Protein AF-A0A514Z5T1-F1 (afdb_monomer_lite)

Sequence (145 aa):
MKKWRLIFFSLLIIGLLGGLSACGAKENSSSKTQTSVSSKVTIKKDTYSEVKNQTINNALRAYPTLADFNKAISYPALKSLQIDDNTRIIKLVNNGKAGGWVIVKKGTQPDATVSTDNDGSPVKANDSRGATVGEIRQAFKDYKK

Secondary structure (DSSP, 8-state):
--------------------------------------------TTTTTT---HHHHHHHHH-SSHHHHHHHHT-GGGGGG---TT-EEEE---TT-S--EEEPPTT--TTSEEEE-TTSPEEETT-TT-EEHHHHHHHHHH---

Foldseek 3Di:
DDDDDDDDDDDDDDDDDDDDDDDDDDDDDDDDDPDDPPVPPQDDLPLQPPDPQPVLSLLVLAAVALVRSVCLCVPPVNVVQVADQQWKWAAQDDSRHPDRIQTQGPPFDQQDFRDAHPVRHTDGSVHPSIDGNNRSSVCRVVDDD

Radius of gyration: 26.18 Å; chains: 1; bounding box: 65×42×71 Å

Organism: NCBI:txid2592653

pLDDT: mean 72.86, std 20.56, range [35.53, 96.38]

Structure (mmCIF, N/CA/C/O backbone):
data_AF-A0A514Z5T1-F1
#
_entry.id   AF-A0A514Z5T1-F1
#
loop_
_atom_site.group_PDB
_atom_site.id
_atom_site.type_symbol
_atom_site.label_atom_id
_atom_site.label_alt_id
_atom_site.label_comp_id
_atom_site.label_asym_id
_atom_site.label_entity_id
_atom_site.label_seq_id
_atom_site.pdbx_PDB_ins_code
_atom_site.Cartn_x
_atom_site.Cartn_y
_atom_site.Cartn_z
_atom_site.occupancy
_atom_site.B_iso_or_equiv
_atom_site.auth_seq_id
_atom_site.auth_comp_id
_atom_site.auth_asym_id
_atom_site.auth_atom_id
_atom_site.pdbx_PDB_model_num
ATOM 1 N N . MET A 1 1 ? 45.549 -5.262 -27.487 1.00 37.75 1 MET A N 1
ATOM 2 C CA . MET A 1 1 ? 46.287 -6.540 -27.589 1.00 37.75 1 MET A CA 1
ATOM 3 C C . MET A 1 1 ? 46.511 -7.107 -26.191 1.00 37.75 1 MET A C 1
ATOM 5 O O . MET A 1 1 ? 46.886 -6.364 -25.304 1.00 37.75 1 MET A O 1
ATOM 9 N N . LYS A 1 2 ? 46.167 -8.393 -26.034 1.00 38.72 2 LYS A N 1
ATOM 10 C CA . LYS A 1 2 ? 46.514 -9.406 -25.013 1.00 38.72 2 LYS A CA 1
ATOM 11 C C . LYS A 1 2 ? 47.139 -9.004 -23.649 1.00 38.72 2 LYS A C 1
ATOM 13 O O . LYS A 1 2 ? 48.308 -8.665 -23.620 1.00 38.72 2 LYS A O 1
ATOM 18 N N . LYS A 1 3 ? 46.382 -9.362 -22.584 1.00 48.97 3 LYS A N 1
ATOM 19 C CA . LYS A 1 3 ? 46.723 -10.192 -21.385 1.00 48.97 3 LYS A CA 1
ATOM 20 C C . LYS A 1 3 ? 47.806 -9.606 -20.433 1.00 48.97 3 LYS A C 1
ATOM 22 O O . LYS A 1 3 ? 48.751 -8.995 -20.886 1.00 48.97 3 LYS A O 1
ATOM 27 N N . TRP A 1 4 ? 47.738 -9.736 -19.107 1.00 45.56 4 TRP A N 1
ATOM 28 C CA . TRP A 1 4 ? 47.890 -10.978 -18.339 1.00 45.56 4 TRP A CA 1
ATOM 29 C C . TRP A 1 4 ? 47.351 -10.807 -16.905 1.00 45.56 4 TRP A C 1
ATOM 31 O O . TRP A 1 4 ? 47.539 -9.774 -16.270 1.00 45.56 4 TRP A O 1
ATOM 41 N N . ARG A 1 5 ? 46.682 -11.852 -16.409 1.00 49.03 5 ARG A N 1
ATOM 42 C CA . ARG A 1 5 ? 46.270 -12.030 -15.011 1.00 49.03 5 ARG A CA 1
ATOM 43 C C . ARG A 1 5 ? 47.459 -12.567 -14.211 1.00 49.03 5 ARG A C 1
ATOM 45 O O . ARG A 1 5 ? 48.118 -13.484 -14.691 1.00 49.03 5 ARG A O 1
ATOM 52 N N . LEU A 1 6 ? 47.663 -12.081 -12.990 1.00 55.25 6 LEU A N 1
ATOM 53 C CA . LEU A 1 6 ? 48.512 -12.732 -11.990 1.00 55.25 6 LEU A CA 1
ATOM 54 C C . LEU A 1 6 ? 47.627 -13.163 -10.821 1.00 55.25 6 LEU A C 1
ATOM 56 O O . LEU A 1 6 ? 47.033 -12.343 -10.128 1.00 55.25 6 LEU A O 1
ATOM 60 N N . ILE A 1 7 ? 47.489 -14.479 -10.689 1.00 53.88 7 ILE A N 1
ATOM 61 C CA . ILE A 1 7 ? 46.833 -15.181 -9.590 1.00 53.88 7 ILE A CA 1
ATOM 62 C C . ILE A 1 7 ? 47.951 -15.547 -8.615 1.00 53.88 7 ILE A C 1
ATOM 64 O O . ILE A 1 7 ? 48.879 -16.248 -9.011 1.00 53.88 7 ILE A O 1
ATOM 68 N N . PHE A 1 8 ? 47.860 -15.110 -7.361 1.00 54.19 8 PHE A N 1
ATOM 69 C CA . PHE A 1 8 ? 48.693 -15.642 -6.285 1.00 54.19 8 PHE A CA 1
ATOM 70 C C . PHE A 1 8 ? 47.872 -16.651 -5.482 1.00 54.19 8 PHE A C 1
ATOM 72 O O . PHE A 1 8 ? 47.001 -16.286 -4.699 1.00 54.19 8 PHE A O 1
ATOM 79 N N . PHE A 1 9 ? 48.150 -17.932 -5.716 1.00 46.91 9 PHE A N 1
ATOM 80 C CA . PHE A 1 9 ? 47.880 -19.001 -4.763 1.00 46.91 9 PHE A CA 1
ATOM 81 C C . PHE A 1 9 ? 49.086 -19.096 -3.826 1.00 46.91 9 PHE A C 1
ATOM 83 O O . PHE A 1 9 ? 50.196 -19.336 -4.296 1.00 46.91 9 PHE A O 1
ATOM 90 N N . SER A 1 10 ? 48.881 -19.014 -2.515 1.00 51.72 10 SER A N 1
ATOM 91 C CA . SER A 1 10 ? 49.660 -19.853 -1.607 1.00 51.72 10 SER A CA 1
ATOM 92 C C . SER A 1 10 ? 48.792 -20.303 -0.437 1.00 51.72 10 SER A C 1
ATOM 94 O O . SER A 1 10 ? 48.135 -19.518 0.245 1.00 51.72 10 SER A O 1
ATOM 96 N N . LEU A 1 11 ? 48.740 -21.624 -0.286 1.00 48.56 11 LEU A N 1
ATOM 97 C CA . LEU A 1 11 ? 48.308 -22.305 0.917 1.00 48.56 11 LEU A CA 1
ATOM 98 C C . LEU A 1 11 ? 49.298 -21.992 2.043 1.00 48.56 11 LEU A C 1
ATOM 100 O O . LEU A 1 11 ? 50.507 -22.091 1.828 1.00 48.56 11 LEU A O 1
ATOM 104 N N . LEU A 1 12 ? 48.800 -21.802 3.264 1.00 45.81 12 LEU A N 1
ATOM 105 C CA . LEU A 1 12 ? 49.490 -22.354 4.424 1.00 45.81 12 LEU A CA 1
ATOM 106 C C . LEU A 1 12 ? 48.479 -22.836 5.466 1.00 45.81 12 LEU A C 1
ATOM 108 O O . LEU A 1 12 ? 47.454 -22.213 5.726 1.00 45.81 12 LEU A O 1
ATOM 112 N N . ILE A 1 13 ? 48.775 -24.022 5.970 1.00 55.28 13 ILE A N 1
ATOM 113 C CA . ILE A 1 13 ? 47.923 -24.973 6.670 1.00 55.28 13 ILE A CA 1
ATOM 114 C C . ILE A 1 13 ? 48.522 -25.175 8.079 1.00 55.28 13 ILE A C 1
ATOM 116 O O . ILE A 1 13 ? 49.735 -25.299 8.200 1.00 55.28 13 ILE A O 1
ATOM 120 N N . ILE A 1 14 ? 47.636 -25.300 9.079 1.00 50.66 14 ILE A N 1
ATOM 121 C CA . ILE A 1 14 ? 47.765 -25.996 10.387 1.00 50.66 14 ILE A CA 1
ATOM 122 C C . ILE A 1 14 ? 48.572 -25.367 11.546 1.00 50.66 14 ILE A C 1
ATOM 124 O O . ILE A 1 14 ? 49.759 -25.085 11.454 1.00 50.66 14 ILE A O 1
ATOM 128 N N . GLY A 1 15 ? 47.899 -25.360 12.709 1.00 46.25 15 GLY A N 1
ATOM 129 C CA . GLY A 1 15 ? 48.451 -25.487 14.068 1.00 46.25 15 GLY A CA 1
ATOM 130 C C . GLY A 1 15 ? 47.333 -25.330 15.118 1.00 46.25 15 GLY A C 1
ATOM 131 O O . GLY A 1 15 ? 46.924 -24.208 15.382 1.00 46.25 15 GLY A O 1
ATOM 132 N N . LEU A 1 16 ? 46.598 -26.399 15.478 1.00 46.19 16 LEU A N 1
ATOM 133 C CA . LEU A 1 16 ? 46.737 -27.204 16.723 1.00 46.19 16 LEU A CA 1
ATOM 134 C C . LEU A 1 16 ? 46.580 -26.369 18.018 1.00 46.19 16 LEU A C 1
ATOM 136 O O . LEU A 1 16 ? 47.416 -25.533 18.318 1.00 46.19 16 LEU A O 1
ATOM 140 N N . LEU A 1 17 ? 45.425 -26.446 18.694 1.00 46.75 17 LEU A N 1
ATOM 141 C CA . LEU A 1 17 ? 45.081 -27.334 19.833 1.00 46.75 17 LEU A CA 1
ATOM 142 C C . LEU A 1 17 ? 45.610 -26.872 21.210 1.00 46.75 17 LEU A C 1
ATOM 144 O O . LEU A 1 17 ? 46.809 -26.734 21.409 1.00 46.75 17 LEU A O 1
ATOM 148 N N . GLY A 1 18 ? 44.689 -26.786 22.180 1.00 41.62 18 GLY A N 1
ATOM 149 C CA . GLY A 1 18 ? 44.944 -26.664 23.626 1.00 41.62 18 GLY A CA 1
ATOM 150 C C . GLY A 1 18 ? 44.147 -25.505 24.246 1.00 41.62 18 GLY A C 1
ATOM 151 O O . GLY A 1 18 ? 44.234 -24.389 23.763 1.00 41.62 18 GLY A O 1
ATOM 152 N N . GLY A 1 19 ? 43.321 -25.657 25.279 1.00 45.12 19 GLY A N 1
ATOM 153 C CA . GLY A 1 19 ? 43.038 -26.794 26.143 1.00 45.12 19 GLY A CA 1
ATOM 154 C C . GLY A 1 19 ? 41.816 -26.499 27.028 1.00 45.12 19 GLY A C 1
ATOM 155 O O . GLY A 1 19 ? 41.327 -25.372 27.094 1.00 45.12 19 GLY A O 1
ATOM 156 N N . LEU A 1 20 ? 41.308 -27.550 27.671 1.00 50.12 20 LEU A N 1
ATOM 157 C CA . LEU A 1 20 ? 40.233 -27.511 28.659 1.00 50.12 20 LEU A CA 1
ATOM 158 C C . LEU A 1 20 ? 40.596 -26.645 29.872 1.00 50.12 20 LEU A C 1
ATOM 160 O O . LEU A 1 20 ? 41.718 -26.726 30.362 1.00 50.12 20 LEU A O 1
ATOM 164 N N . SER A 1 21 ? 39.604 -25.961 30.446 1.00 48.53 21 SER A N 1
ATOM 165 C CA . SER A 1 21 ? 39.399 -25.902 31.902 1.00 48.53 21 SER A CA 1
ATOM 166 C C . SER A 1 21 ? 37.985 -25.419 32.213 1.00 48.53 21 SER A C 1
ATOM 168 O O . SER A 1 21 ? 37.600 -24.295 31.904 1.00 48.53 21 SER A O 1
ATOM 170 N N . ALA A 1 22 ? 37.210 -26.309 32.824 1.00 49.16 22 ALA A N 1
ATOM 171 C CA . ALA A 1 22 ? 35.990 -25.977 33.533 1.00 49.16 22 ALA A CA 1
ATOM 172 C C . ALA A 1 22 ? 36.342 -25.289 34.861 1.00 49.16 22 ALA A C 1
ATOM 174 O O . ALA A 1 22 ? 37.250 -25.740 35.552 1.00 49.16 22 ALA A O 1
ATOM 175 N N . CYS A 1 23 ? 35.588 -24.263 35.257 1.00 48.28 23 CYS A N 1
ATOM 176 C CA . CYS A 1 23 ? 35.370 -23.946 36.667 1.00 48.28 23 CYS A CA 1
ATOM 177 C C . CYS A 1 23 ? 34.098 -23.104 36.792 1.00 48.28 23 CYS A C 1
ATOM 179 O O . CYS A 1 23 ? 33.971 -22.054 36.164 1.00 48.28 23 CYS A O 1
ATOM 181 N N . GLY A 1 24 ? 33.127 -23.611 37.547 1.00 43.19 24 GLY A N 1
ATOM 182 C CA . GLY A 1 24 ? 31.919 -22.874 37.894 1.00 43.19 24 GLY A CA 1
ATOM 183 C C . GLY A 1 24 ? 32.110 -22.039 39.157 1.00 43.19 24 GLY A C 1
ATOM 184 O O . GLY A 1 24 ? 32.946 -22.370 39.988 1.00 43.19 24 GLY A O 1
ATOM 185 N N . ALA A 1 25 ? 31.274 -21.014 39.325 1.00 41.47 25 ALA A N 1
ATOM 186 C CA . ALA A 1 25 ? 30.769 -20.554 40.620 1.00 41.47 25 ALA A CA 1
ATOM 187 C C . ALA A 1 25 ? 29.587 -19.586 40.415 1.00 41.47 25 ALA A C 1
ATOM 189 O O . ALA A 1 25 ? 29.615 -18.720 39.544 1.00 41.47 25 ALA A O 1
ATOM 190 N N . LYS A 1 26 ? 28.550 -19.783 41.241 1.00 43.41 26 LYS A N 1
ATOM 191 C CA . LYS A 1 26 ? 27.455 -18.849 41.573 1.00 43.41 26 LYS A CA 1
ATOM 192 C C . LYS A 1 26 ? 28.062 -17.568 42.216 1.00 43.41 26 LYS A C 1
ATOM 194 O O . LYS A 1 26 ? 29.197 -17.626 42.663 1.00 43.41 26 LYS A O 1
ATOM 199 N N . GLU A 1 27 ? 27.439 -16.388 42.299 1.00 39.94 27 GLU A N 1
ATOM 200 C CA . GLU A 1 27 ? 26.183 -16.040 42.983 1.00 39.94 27 GLU A CA 1
ATOM 201 C C . GLU A 1 27 ? 25.723 -14.597 42.645 1.00 39.94 27 GLU A C 1
ATOM 203 O O . GLU A 1 27 ? 26.535 -13.705 42.432 1.00 39.94 27 GLU A O 1
ATOM 208 N N . ASN A 1 28 ? 24.396 -14.410 42.659 1.00 40.75 28 ASN A N 1
ATOM 209 C CA . ASN A 1 28 ? 23.595 -13.263 43.123 1.00 40.75 28 ASN A CA 1
ATOM 210 C C . ASN A 1 28 ? 24.009 -11.809 42.809 1.00 40.75 28 ASN A C 1
ATOM 212 O O . ASN A 1 28 ? 24.932 -11.264 43.402 1.00 40.75 28 ASN A O 1
ATOM 216 N N . SER A 1 29 ? 23.117 -11.081 42.124 1.00 35.53 29 SER A N 1
ATOM 217 C CA . SER A 1 29 ? 22.348 -10.007 42.782 1.00 35.53 29 SER A CA 1
ATOM 218 C C . SER A 1 29 ? 21.237 -9.450 41.897 1.00 35.53 29 SER A C 1
ATOM 220 O O . SER A 1 29 ? 21.416 -9.109 40.732 1.00 35.53 29 SER A O 1
ATOM 222 N N . SER A 1 30 ? 20.069 -9.362 42.524 1.00 46.62 30 SER A N 1
ATOM 223 C CA . SER A 1 30 ? 18.884 -8.641 42.090 1.00 46.62 30 SER A CA 1
ATOM 224 C C . SER A 1 30 ? 19.205 -7.186 41.737 1.00 46.62 30 SER A C 1
ATOM 226 O O . SER A 1 30 ? 19.751 -6.450 42.554 1.00 46.62 30 SER A O 1
ATOM 228 N N . SER A 1 31 ? 18.769 -6.748 40.560 1.00 39.12 31 SER A N 1
ATOM 229 C CA . SER A 1 31 ? 18.380 -5.360 40.338 1.00 39.12 31 SER A CA 1
ATOM 230 C C . SER A 1 31 ? 17.167 -5.356 39.423 1.00 39.12 31 SER A C 1
ATOM 232 O O . SER A 1 31 ? 17.214 -5.786 38.270 1.00 39.12 31 SER A O 1
ATOM 234 N N . LYS A 1 32 ? 16.045 -4.906 39.984 1.00 49.41 32 LYS A N 1
ATOM 235 C CA . LYS A 1 32 ? 14.841 -4.561 39.242 1.00 49.41 32 LYS A CA 1
ATOM 236 C C . LYS A 1 32 ? 15.210 -3.518 38.190 1.00 49.41 32 LYS A C 1
ATOM 238 O O . LYS A 1 32 ? 15.561 -2.391 38.523 1.00 49.41 32 LYS A O 1
ATOM 243 N N . THR A 1 33 ? 14.993 -3.840 36.925 1.00 35.97 33 THR A N 1
ATOM 244 C CA . THR A 1 33 ? 14.602 -2.819 35.955 1.00 35.97 33 THR A CA 1
ATOM 245 C C . THR A 1 33 ? 13.444 -3.372 35.151 1.00 35.97 33 THR A C 1
ATOM 247 O O . THR A 1 33 ? 13.573 -4.222 34.276 1.00 35.97 33 THR A O 1
ATOM 250 N N . GLN A 1 34 ? 12.263 -2.929 35.559 1.00 44.94 34 GLN A N 1
ATOM 251 C CA . GLN A 1 34 ? 11.004 -3.141 34.882 1.00 44.94 34 GLN A CA 1
ATOM 252 C C . GLN A 1 34 ? 11.060 -2.321 33.587 1.00 44.94 34 GLN A C 1
ATOM 254 O O . GLN A 1 34 ? 10.740 -1.137 33.579 1.00 44.94 34 GLN A O 1
ATOM 259 N N . THR A 1 35 ? 11.524 -2.922 32.494 1.00 39.09 35 THR A N 1
ATOM 260 C CA . THR A 1 35 ? 11.405 -2.323 31.161 1.00 39.09 35 THR A CA 1
ATOM 261 C C . THR A 1 35 ? 10.333 -3.087 30.414 1.00 39.09 35 THR A C 1
ATOM 263 O O . THR A 1 35 ? 10.538 -4.209 29.959 1.00 39.09 35 THR A O 1
ATOM 266 N N . SER A 1 36 ? 9.152 -2.469 30.430 1.00 39.19 36 SER A N 1
ATOM 267 C CA . SER A 1 36 ? 8.037 -2.637 29.504 1.00 39.19 36 SER A CA 1
ATOM 268 C C . SER A 1 36 ? 8.246 -3.723 28.450 1.00 39.19 36 SER A C 1
ATOM 270 O O . SER A 1 36 ? 8.963 -3.552 27.464 1.00 39.19 36 SER A O 1
ATOM 272 N N . VAL A 1 37 ? 7.521 -4.827 28.626 1.00 37.50 37 VAL A N 1
ATOM 273 C CA . VAL A 1 37 ? 7.202 -5.741 27.534 1.00 37.50 37 VAL A CA 1
ATOM 274 C C . VAL A 1 37 ? 6.424 -4.920 26.508 1.00 37.50 37 VAL A C 1
ATOM 276 O O . VAL A 1 37 ? 5.200 -4.801 26.574 1.00 37.50 37 VAL A O 1
ATOM 279 N N . SER A 1 38 ? 7.142 -4.300 25.569 1.00 44.03 38 SER A N 1
ATOM 280 C CA . SER A 1 38 ? 6.574 -3.908 24.290 1.00 44.03 38 SER A CA 1
ATOM 281 C C . SER A 1 38 ? 6.125 -5.214 23.669 1.00 44.03 38 SER A C 1
ATOM 283 O O . SER A 1 38 ? 6.924 -5.982 23.128 1.00 44.03 38 SER A O 1
ATOM 285 N N . SER A 1 39 ? 4.852 -5.524 23.892 1.00 39.62 39 SER A N 1
ATOM 286 C CA . SER A 1 39 ? 4.193 -6.688 23.339 1.00 39.62 39 SER A CA 1
ATOM 287 C C . SER A 1 39 ? 4.195 -6.469 21.840 1.00 39.62 39 SER A C 1
ATOM 289 O O . SER A 1 39 ? 3.294 -5.845 21.284 1.00 39.62 39 SER A O 1
ATOM 291 N N . LYS A 1 40 ? 5.268 -6.910 21.181 1.00 46.84 40 LYS A N 1
ATOM 292 C CA . LYS A 1 40 ? 5.344 -7.004 19.734 1.00 46.84 40 LYS A CA 1
ATOM 293 C C . LYS A 1 40 ? 4.304 -8.044 19.361 1.00 46.84 40 LYS A C 1
ATOM 295 O O . LYS A 1 40 ? 4.594 -9.240 19.354 1.00 46.84 40 LYS A O 1
ATOM 300 N N . VAL A 1 41 ? 3.074 -7.573 19.162 1.00 49.41 41 VAL A N 1
ATOM 301 C CA . VAL A 1 41 ? 1.930 -8.378 18.756 1.00 49.41 41 VAL A CA 1
ATOM 302 C C . VAL A 1 41 ? 2.343 -9.062 17.463 1.00 49.41 41 VAL A C 1
ATOM 304 O O . VAL A 1 41 ? 2.360 -8.467 16.388 1.00 49.41 41 VAL A O 1
ATOM 307 N N . THR A 1 42 ? 2.779 -10.307 17.592 1.00 48.44 42 THR A N 1
ATOM 308 C CA . THR A 1 42 ? 3.166 -11.135 16.463 1.00 48.44 42 THR A CA 1
ATOM 309 C C . THR A 1 42 ? 1.872 -11.755 15.988 1.00 48.44 42 THR A C 1
ATOM 311 O O . THR A 1 42 ? 1.451 -12.797 16.486 1.00 48.44 42 THR A O 1
ATOM 314 N N . ILE A 1 43 ? 1.171 -11.037 15.111 1.00 54.88 43 ILE A N 1
ATOM 315 C CA . ILE A 1 43 ? -0.109 -11.512 14.604 1.00 54.88 43 ILE A CA 1
ATOM 316 C C . ILE A 1 43 ? 0.158 -12.731 13.719 1.00 54.88 43 ILE A C 1
ATOM 318 O O . ILE A 1 43 ? 0.983 -12.687 12.802 1.00 54.88 43 ILE A O 1
ATOM 322 N N . LYS A 1 44 ? -0.487 -13.851 14.060 1.00 51.66 44 LYS A N 1
ATOM 323 C CA . LYS A 1 44 ? -0.291 -15.136 13.389 1.00 51.66 44 LYS A CA 1
ATOM 324 C C . LYS A 1 44 ? -0.755 -15.050 11.932 1.00 51.66 44 LYS A C 1
ATOM 326 O O . LYS A 1 44 ? -1.644 -14.283 11.573 1.00 51.66 44 LYS A O 1
ATOM 331 N N . LYS A 1 45 ? -0.125 -15.863 11.080 1.00 49.62 45 LYS A N 1
ATOM 332 C CA . LYS A 1 45 ? -0.358 -15.924 9.626 1.00 49.62 45 LYS A CA 1
ATOM 333 C C . LYS A 1 45 ? -1.830 -16.184 9.258 1.00 49.62 45 LYS A C 1
ATOM 335 O O . LYS A 1 45 ? -2.243 -15.744 8.188 1.00 49.62 45 LYS A O 1
ATOM 340 N N . ASP A 1 46 ? -2.590 -16.802 10.161 1.00 50.59 46 ASP A N 1
ATOM 341 C CA . ASP A 1 46 ? -3.941 -17.327 9.919 1.00 50.59 46 ASP A CA 1
ATOM 342 C C . ASP A 1 46 ? -5.067 -16.415 10.427 1.00 50.59 46 ASP A C 1
ATOM 344 O O . ASP A 1 46 ? -6.238 -16.767 10.349 1.00 50.59 46 ASP A O 1
ATOM 348 N N . THR A 1 47 ? -4.743 -15.230 10.947 1.00 57.28 47 THR A N 1
ATOM 349 C CA . THR A 1 47 ? -5.740 -14.353 11.579 1.00 57.28 47 THR A CA 1
ATOM 350 C C . THR A 1 47 ? -6.700 -13.683 10.571 1.00 57.28 47 THR A C 1
ATOM 352 O O . THR A 1 47 ? -7.703 -13.125 10.986 1.00 57.28 47 THR A O 1
ATOM 355 N N . TYR A 1 48 ? -6.465 -13.755 9.251 1.00 60.09 48 TYR A N 1
ATOM 356 C CA . TYR A 1 48 ? -7.097 -12.839 8.277 1.00 60.09 48 TYR A CA 1
ATOM 357 C C . TYR A 1 48 ? -7.707 -13.505 7.033 1.00 60.09 48 TYR A C 1
ATOM 359 O O . TYR A 1 48 ? -7.768 -12.893 5.973 1.00 60.09 48 TYR A O 1
ATOM 367 N N . SER A 1 49 ? -8.135 -14.763 7.124 1.00 61.66 49 SER A N 1
ATOM 368 C CA . SER A 1 49 ? -8.534 -15.584 5.965 1.00 61.66 49 SER A CA 1
ATOM 369 C C . SER A 1 49 ? -9.767 -15.091 5.180 1.00 61.66 49 SER A C 1
ATOM 371 O O . SER A 1 49 ? -10.068 -15.643 4.125 1.00 61.66 49 SER A O 1
ATOM 373 N N . GLU A 1 50 ? -10.484 -14.076 5.666 1.00 67.50 50 GLU A N 1
ATOM 374 C CA . GLU A 1 50 ? -11.787 -13.658 5.126 1.00 67.50 50 GLU A CA 1
ATOM 375 C C . GLU A 1 50 ? -11.710 -12.701 3.923 1.00 67.50 50 GLU A C 1
ATOM 377 O O . GLU A 1 50 ? -12.666 -12.608 3.151 1.00 67.50 50 GLU A O 1
ATOM 382 N N . VAL A 1 51 ? -10.590 -12.001 3.703 1.00 71.94 51 VAL A N 1
ATOM 383 C CA . VAL A 1 51 ? -10.491 -11.038 2.593 1.00 71.94 51 VAL A CA 1
ATOM 384 C C . VAL A 1 51 ? -9.954 -11.718 1.332 1.00 71.94 51 VAL A C 1
ATOM 386 O O . VAL A 1 51 ? -8.955 -12.429 1.365 1.00 71.94 51 VAL A O 1
ATOM 389 N N . LYS A 1 52 ? -10.585 -11.489 0.174 1.00 78.88 52 LYS A N 1
ATOM 390 C CA . LYS A 1 52 ? -10.144 -12.087 -1.104 1.00 78.88 52 LYS A CA 1
ATOM 391 C C . LYS A 1 52 ? -8.939 -11.374 -1.730 1.00 78.88 52 LYS A C 1
ATOM 393 O O . LYS A 1 52 ? -8.107 -12.013 -2.368 1.00 78.88 52 LYS A O 1
ATOM 398 N N . ASN A 1 53 ? -8.825 -10.054 -1.562 1.00 87.25 53 ASN A N 1
ATOM 399 C CA . ASN A 1 53 ? -7.746 -9.271 -2.168 1.00 87.25 53 ASN A CA 1
ATOM 400 C C . ASN A 1 53 ? -6.431 -9.437 -1.384 1.00 87.25 53 ASN A C 1
ATOM 402 O O . ASN A 1 53 ? -6.348 -9.158 -0.185 1.00 87.25 53 ASN A O 1
ATOM 406 N N . GLN A 1 54 ? -5.372 -9.861 -2.080 1.00 83.19 54 GLN A N 1
ATOM 407 C CA . GLN A 1 54 ? -4.076 -10.119 -1.462 1.00 83.19 54 GLN A CA 1
ATOM 408 C C . GLN A 1 54 ? -3.440 -8.847 -0.880 1.00 83.19 54 GLN A C 1
ATOM 410 O O . GLN A 1 54 ? -2.863 -8.913 0.204 1.00 83.19 54 GLN A O 1
ATOM 415 N N . THR A 1 55 ? -3.525 -7.695 -1.545 1.00 88.56 55 THR A N 1
ATOM 416 C CA . THR A 1 55 ? -2.966 -6.440 -1.017 1.00 88.56 55 THR A CA 1
ATOM 417 C C . THR A 1 55 ? -3.635 -6.059 0.299 1.00 88.56 55 THR A C 1
ATOM 419 O O . THR A 1 55 ? -2.927 -5.812 1.279 1.00 88.56 55 THR A O 1
ATOM 422 N N . ILE A 1 56 ? -4.968 -6.128 0.364 1.00 89.75 56 ILE A N 1
ATOM 423 C CA . ILE A 1 56 ? -5.727 -5.843 1.591 1.00 89.75 56 ILE A CA 1
ATOM 424 C C . ILE A 1 56 ? -5.325 -6.808 2.714 1.00 89.75 56 ILE A C 1
ATOM 426 O O . ILE A 1 56 ? -4.932 -6.364 3.790 1.00 89.75 56 ILE A O 1
ATOM 430 N N . ASN A 1 57 ? -5.296 -8.117 2.447 1.00 85.56 57 ASN A N 1
ATOM 431 C CA . ASN A 1 57 ? -4.842 -9.122 3.419 1.00 85.56 57 ASN A CA 1
ATOM 432 C C . ASN A 1 57 ? -3.457 -8.835 3.993 1.00 85.56 57 ASN A C 1
ATOM 434 O O . ASN A 1 57 ? -3.186 -9.071 5.169 1.00 85.56 57 ASN A O 1
ATOM 438 N N . ASN A 1 58 ? -2.537 -8.362 3.155 1.00 84.12 58 ASN A N 1
ATOM 439 C CA . ASN A 1 58 ? -1.192 -8.059 3.622 1.00 84.12 58 ASN A CA 1
ATOM 440 C C . ASN A 1 58 ? -1.135 -6.777 4.433 1.00 84.12 58 ASN A C 1
ATOM 442 O O . ASN A 1 58 ? -0.354 -6.740 5.376 1.00 84.12 58 ASN A O 1
ATOM 446 N N . ALA A 1 59 ? -1.951 -5.772 4.111 1.00 87.75 59 ALA A N 1
ATOM 447 C CA . ALA A 1 59 ? -2.093 -4.602 4.964 1.00 87.75 59 ALA A CA 1
ATOM 448 C C . ALA A 1 59 ? -2.626 -5.009 6.346 1.00 87.75 59 ALA A C 1
ATOM 450 O O . ALA A 1 59 ? -1.987 -4.705 7.349 1.00 87.75 59 ALA A O 1
ATOM 451 N N . LEU A 1 60 ? -3.707 -5.794 6.398 1.00 86.88 60 LEU A N 1
ATOM 452 C CA . LEU A 1 60 ? -4.280 -6.284 7.657 1.00 86.88 60 LEU A CA 1
ATOM 453 C C . LEU A 1 60 ? -3.271 -7.092 8.490 1.00 86.88 60 LEU A C 1
ATOM 455 O O . LEU A 1 60 ? -3.221 -6.943 9.707 1.00 86.88 60 LEU A O 1
ATOM 459 N N . ARG A 1 61 ? -2.426 -7.906 7.841 1.00 83.25 61 ARG A N 1
ATOM 460 C CA . ARG A 1 61 ? -1.362 -8.687 8.499 1.00 83.25 61 ARG A CA 1
ATOM 461 C C . ARG A 1 61 ? -0.173 -7.854 8.967 1.00 83.25 61 ARG A C 1
ATOM 463 O O . ARG A 1 61 ? 0.391 -8.146 10.017 1.00 83.25 61 ARG A O 1
ATOM 470 N N . ALA A 1 62 ? 0.257 -6.887 8.161 1.00 84.19 62 ALA A N 1
ATOM 471 C CA . ALA A 1 62 ? 1.449 -6.085 8.430 1.00 84.19 62 ALA A CA 1
ATOM 472 C C . ALA A 1 62 ? 1.206 -5.008 9.490 1.00 84.19 62 ALA A C 1
ATOM 474 O O . ALA A 1 62 ? 2.148 -4.604 10.175 1.00 84.19 62 ALA A O 1
ATOM 475 N N . TYR A 1 63 ? -0.039 -4.549 9.620 1.00 86.56 63 TYR A N 1
ATOM 476 C CA . TYR A 1 63 ? -0.414 -3.459 10.505 1.00 86.56 63 TYR A CA 1
ATOM 477 C C . TYR A 1 63 ? -1.454 -3.913 11.519 1.00 86.56 63 TYR A C 1
ATOM 479 O O . TYR A 1 63 ? -2.566 -4.275 11.136 1.00 86.56 63 TYR A O 1
ATOM 487 N N . PRO A 1 64 ? -1.134 -3.860 12.822 1.00 84.56 64 PRO A N 1
ATOM 488 C CA . PRO A 1 64 ? -2.080 -4.247 13.852 1.00 84.56 64 PRO A CA 1
ATOM 489 C C . PRO A 1 64 ? -3.355 -3.410 13.820 1.00 84.56 64 PRO A C 1
ATOM 491 O O . PRO A 1 64 ? -4.427 -3.954 14.052 1.00 84.56 64 PRO A O 1
ATOM 494 N N . THR A 1 65 ? -3.282 -2.114 13.552 1.00 89.56 65 THR A N 1
ATOM 495 C CA . THR A 1 65 ? -4.462 -1.245 13.578 1.00 89.56 65 THR A CA 1
ATOM 496 C C . THR A 1 65 ? -4.569 -0.384 12.327 1.00 89.56 65 THR A C 1
ATOM 498 O O . THR A 1 65 ? -3.585 -0.137 11.627 1.00 89.56 65 THR A O 1
ATOM 501 N N . LEU A 1 66 ? -5.770 0.155 12.094 1.00 92.00 66 LEU A N 1
ATOM 502 C CA . LEU A 1 66 ? -5.987 1.208 11.102 1.00 92.00 66 LEU A CA 1
ATOM 503 C C . LEU A 1 66 ? -5.061 2.413 11.343 1.00 92.00 66 LEU A C 1
ATOM 505 O O . LEU A 1 66 ? -4.573 3.020 10.392 1.00 92.00 66 LEU A O 1
ATOM 509 N N . ALA A 1 67 ? -4.796 2.750 12.609 1.00 92.50 67 ALA A N 1
ATOM 510 C CA . ALA A 1 67 ? -3.889 3.833 12.969 1.00 92.50 67 ALA A CA 1
ATOM 511 C C . ALA A 1 67 ? -2.443 3.536 12.537 1.00 92.50 67 ALA A C 1
ATOM 513 O O . ALA A 1 67 ? -1.780 4.423 12.000 1.00 92.50 67 ALA A O 1
ATOM 514 N N . ASP A 1 68 ? -1.974 2.294 12.692 1.00 90.50 68 ASP A N 1
ATOM 515 C CA . ASP A 1 68 ? -0.637 1.879 12.245 1.00 90.50 68 ASP A CA 1
ATOM 516 C C . ASP A 1 68 ? -0.504 1.934 10.719 1.00 90.50 68 ASP A C 1
ATOM 518 O O . ASP A 1 68 ? 0.500 2.434 10.202 1.00 90.50 68 ASP A O 1
ATOM 522 N N . PHE A 1 69 ? -1.533 1.476 9.996 1.00 91.75 69 PHE A N 1
ATOM 523 C CA . PHE A 1 69 ? -1.589 1.594 8.538 1.00 91.75 69 PHE A CA 1
ATOM 524 C C . PHE A 1 69 ? -1.554 3.064 8.101 1.00 91.75 69 PHE A C 1
ATOM 526 O O . PHE A 1 69 ? -0.702 3.452 7.299 1.00 91.75 69 PHE A O 1
ATOM 533 N N . ASN A 1 70 ? -2.418 3.905 8.683 1.00 93.06 70 ASN A N 1
ATOM 534 C CA . ASN A 1 70 ? -2.478 5.336 8.380 1.00 93.06 70 ASN A CA 1
ATOM 535 C C . ASN A 1 70 ? -1.148 6.039 8.668 1.00 93.06 70 ASN A C 1
ATOM 537 O O . ASN A 1 70 ? -0.662 6.797 7.833 1.00 93.06 70 ASN A O 1
ATOM 541 N N . LYS A 1 71 ? -0.506 5.742 9.802 1.00 91.44 71 LYS A N 1
ATOM 542 C CA . LYS A 1 71 ? 0.805 6.302 10.149 1.00 91.44 71 LYS A CA 1
ATOM 543 C C . LYS A 1 71 ? 1.857 5.995 9.087 1.00 91.44 71 LYS A C 1
ATOM 545 O O . LYS A 1 71 ? 2.683 6.850 8.776 1.00 91.44 71 LYS A O 1
ATOM 550 N N . ALA A 1 72 ? 1.834 4.793 8.526 1.00 89.12 72 ALA A N 1
ATOM 551 C CA . ALA A 1 72 ? 2.814 4.392 7.533 1.00 89.12 72 ALA A CA 1
ATOM 552 C C . ALA A 1 72 ? 2.585 5.034 6.158 1.00 89.12 72 ALA A C 1
ATOM 554 O O . ALA A 1 72 ? 3.559 5.423 5.517 1.00 89.12 72 ALA A O 1
ATOM 555 N N . ILE A 1 73 ? 1.335 5.215 5.722 1.00 90.00 73 ILE A N 1
ATOM 556 C CA . ILE A 1 73 ? 1.043 5.957 4.480 1.00 90.00 73 ILE A CA 1
ATOM 557 C C . ILE A 1 73 ? 1.159 7.479 4.657 1.00 90.00 73 ILE A C 1
ATOM 559 O O . ILE A 1 73 ? 1.265 8.206 3.678 1.00 90.00 73 ILE A O 1
ATOM 563 N N . SER A 1 74 ? 1.197 7.976 5.895 1.00 89.88 74 SER A N 1
ATOM 564 C CA . SER A 1 74 ? 1.491 9.379 6.220 1.00 89.88 74 SER A CA 1
ATOM 565 C C . SER A 1 74 ? 2.972 9.645 6.520 1.00 89.88 74 SER A C 1
ATOM 567 O O . SER A 1 74 ? 3.314 10.720 7.016 1.00 89.88 74 SER A O 1
ATOM 569 N N . TYR A 1 75 ? 3.868 8.690 6.242 1.00 86.69 75 TYR A N 1
ATOM 570 C CA . TYR A 1 75 ? 5.295 8.863 6.505 1.00 86.69 75 TYR A CA 1
ATOM 571 C C . TYR A 1 75 ? 5.863 10.057 5.709 1.00 86.69 75 TYR A C 1
ATOM 573 O O . TYR A 1 75 ? 5.535 10.192 4.528 1.00 86.69 75 TYR A O 1
ATOM 581 N N . PRO A 1 76 ? 6.731 10.917 6.289 1.00 86.38 76 PRO A N 1
ATOM 582 C CA . PRO A 1 76 ? 7.163 12.164 5.646 1.00 86.38 76 PRO A CA 1
ATOM 583 C C . PRO A 1 76 ? 7.725 12.001 4.229 1.00 86.38 76 PRO A C 1
ATOM 585 O O . PRO A 1 76 ? 7.434 12.818 3.359 1.00 86.38 76 PRO A O 1
ATOM 588 N N . ALA A 1 77 ? 8.459 10.914 3.968 1.00 84.88 77 ALA A N 1
ATOM 589 C CA . ALA A 1 77 ? 9.015 10.620 2.645 1.00 84.88 77 ALA A CA 1
ATOM 590 C C . ALA A 1 77 ? 7.945 10.377 1.558 1.00 84.88 77 ALA A C 1
ATOM 592 O O . ALA A 1 77 ? 8.241 10.488 0.372 1.00 84.88 77 ALA A O 1
ATOM 593 N N . LEU A 1 78 ? 6.706 10.062 1.948 1.00 84.94 78 LEU A N 1
ATOM 594 C CA . LEU A 1 78 ? 5.578 9.807 1.049 1.00 84.94 78 LEU A CA 1
ATOM 595 C C . LEU A 1 78 ? 4.667 11.028 0.870 1.00 84.94 78 LEU A C 1
ATOM 597 O O . LEU A 1 78 ? 3.759 10.996 0.042 1.00 84.94 78 LEU A O 1
ATOM 601 N N . LYS A 1 79 ? 4.898 12.122 1.610 1.00 83.88 79 LYS A N 1
ATOM 602 C CA . LYS A 1 79 ? 4.020 13.304 1.608 1.00 83.88 79 LYS A CA 1
ATOM 603 C C . LYS A 1 79 ? 3.869 13.930 0.215 1.00 83.88 79 LYS A C 1
ATOM 605 O O . LYS A 1 79 ? 2.794 14.410 -0.129 1.00 83.88 79 LYS A O 1
ATOM 610 N N . SER A 1 80 ? 4.921 13.874 -0.602 1.00 85.75 80 SER A N 1
ATOM 611 C CA . SER A 1 80 ? 4.920 14.367 -1.986 1.00 85.75 80 SER A CA 1
ATOM 612 C C . SER A 1 80 ? 3.987 13.589 -2.919 1.00 85.75 80 SER A C 1
ATOM 614 O O . SER A 1 80 ? 3.601 14.111 -3.963 1.00 85.75 80 SER A O 1
ATOM 616 N N . LEU A 1 81 ? 3.600 12.363 -2.553 1.00 85.88 81 LEU A N 1
ATOM 617 C CA . LEU A 1 81 ? 2.735 11.507 -3.364 1.00 85.88 81 LEU A CA 1
ATOM 618 C C . LEU A 1 81 ? 1.247 11.850 -3.228 1.00 85.88 81 LEU A C 1
ATOM 620 O O . LEU A 1 81 ? 0.461 11.344 -4.022 1.00 85.88 81 LEU A O 1
ATOM 624 N N . GLN A 1 82 ? 0.872 12.707 -2.265 1.00 88.81 82 GLN A N 1
ATOM 625 C CA . GLN A 1 82 ? -0.513 13.140 -2.032 1.00 88.81 82 GLN A CA 1
ATOM 626 C C . GLN A 1 82 ? -1.489 11.955 -1.917 1.00 88.81 82 GLN A C 1
ATOM 628 O O . GLN A 1 82 ? -2.484 11.880 -2.631 1.00 88.81 82 GLN A O 1
ATOM 633 N N . ILE A 1 83 ? -1.164 11.009 -1.032 1.00 91.25 83 ILE A N 1
ATOM 634 C CA . ILE A 1 83 ? -1.927 9.771 -0.848 1.00 91.25 83 ILE A CA 1
ATOM 635 C C . ILE A 1 83 ? -3.314 10.088 -0.272 1.00 91.25 83 ILE A C 1
ATOM 637 O O . ILE A 1 83 ? -3.435 10.615 0.834 1.00 91.25 83 ILE A O 1
ATOM 641 N N . ASP A 1 84 ? -4.346 9.719 -1.021 1.00 93.25 84 ASP A N 1
ATOM 642 C CA . ASP A 1 84 ? -5.767 9.848 -0.693 1.00 93.25 84 ASP A CA 1
ATOM 643 C C . ASP A 1 84 ? -6.478 8.480 -0.750 1.00 93.25 84 ASP A C 1
ATOM 645 O O . ASP A 1 84 ? -5.855 7.462 -1.050 1.00 93.25 84 ASP A O 1
ATOM 649 N N . ASP A 1 85 ? -7.782 8.433 -0.457 1.00 95.00 85 ASP A N 1
ATOM 650 C CA . ASP A 1 85 ? -8.558 7.181 -0.460 1.00 95.00 85 ASP A CA 1
ATOM 651 C C . ASP A 1 85 ? -8.608 6.487 -1.827 1.00 95.00 85 ASP A C 1
ATOM 653 O O . ASP A 1 85 ? -8.757 5.268 -1.887 1.00 95.00 85 ASP A O 1
ATOM 657 N N . ASN A 1 86 ? -8.430 7.230 -2.920 1.00 94.38 86 ASN A N 1
ATOM 658 C CA . ASN A 1 86 ? -8.440 6.687 -4.278 1.00 94.38 86 ASN A CA 1
ATOM 659 C C . ASN A 1 86 ? -7.052 6.223 -4.732 1.00 94.38 86 ASN A C 1
ATOM 661 O O . ASN A 1 86 ? -6.914 5.597 -5.785 1.00 94.38 86 ASN A O 1
ATOM 665 N N . THR A 1 87 ? -6.013 6.516 -3.950 1.00 94.50 87 THR A N 1
ATOM 666 C CA . THR A 1 87 ? -4.646 6.124 -4.267 1.00 94.50 87 THR A CA 1
ATOM 667 C C . THR A 1 87 ? -4.535 4.607 -4.260 1.00 94.50 87 THR A C 1
ATOM 669 O O . THR A 1 87 ? -4.846 3.942 -3.269 1.00 94.50 87 THR A O 1
ATOM 672 N N . ARG A 1 88 ? -4.090 4.051 -5.388 1.00 93.94 88 ARG A N 1
ATOM 673 C CA . ARG A 1 88 ? -3.961 2.608 -5.570 1.00 93.94 88 ARG A CA 1
ATOM 674 C C . ARG A 1 88 ? -2.611 2.131 -5.049 1.00 93.94 88 ARG A C 1
ATOM 676 O O . ARG A 1 88 ? -1.566 2.714 -5.335 1.00 93.94 88 ARG A O 1
ATOM 683 N N . ILE A 1 89 ? -2.645 1.053 -4.284 1.00 93.19 89 ILE A N 1
ATOM 684 C CA . ILE A 1 89 ? -1.487 0.382 -3.714 1.00 93.19 89 ILE A CA 1
ATOM 685 C C . ILE A 1 89 ? -1.452 -1.030 -4.292 1.00 93.19 89 ILE A C 1
ATOM 687 O O . ILE A 1 89 ? -2.464 -1.730 -4.291 1.00 93.19 89 ILE A O 1
ATOM 691 N N . ILE A 1 90 ? -0.296 -1.458 -4.793 1.00 90.50 90 ILE A N 1
ATOM 692 C CA . ILE A 1 90 ? -0.094 -2.804 -5.333 1.00 90.50 90 ILE A CA 1
ATOM 693 C C . ILE A 1 90 ? 0.987 -3.489 -4.515 1.00 90.50 90 ILE A C 1
ATOM 695 O O . ILE A 1 90 ? 2.089 -2.970 -4.337 1.00 90.50 90 ILE A O 1
ATOM 699 N N . LYS A 1 91 ? 0.683 -4.673 -3.996 1.00 74.00 91 LYS A N 1
ATOM 700 C CA . LYS A 1 91 ? 1.690 -5.491 -3.333 1.00 74.00 91 LYS A CA 1
ATOM 701 C C . LYS A 1 91 ? 2.626 -6.122 -4.366 1.00 74.00 91 LYS A C 1
ATOM 703 O O . LYS A 1 91 ? 2.154 -6.812 -5.261 1.00 74.00 91 LYS A O 1
ATOM 708 N N . LEU A 1 92 ? 3.937 -6.008 -4.146 1.00 60.38 92 LEU A N 1
ATOM 709 C CA . LEU A 1 92 ? 4.911 -6.841 -4.860 1.00 60.38 92 LEU A CA 1
ATOM 710 C C . LEU A 1 92 ? 5.314 -8.048 -4.025 1.00 60.38 92 LEU A C 1
ATOM 712 O O . LEU A 1 92 ? 5.108 -9.182 -4.431 1.00 60.38 92 LEU A O 1
ATOM 716 N N . VAL A 1 93 ? 5.776 -7.848 -2.796 1.00 58.16 93 VAL A N 1
ATOM 717 C CA . VAL A 1 93 ? 6.052 -8.940 -1.855 1.00 58.16 93 VAL A CA 1
ATOM 718 C C . VAL A 1 93 ? 6.281 -8.315 -0.498 1.00 58.16 93 VAL A C 1
ATOM 720 O O . VAL A 1 93 ? 7.097 -7.411 -0.381 1.00 58.16 93 VAL A O 1
ATOM 723 N N . ASN A 1 94 ? 5.618 -8.813 0.546 1.00 62.31 94 ASN A N 1
ATOM 724 C CA . ASN A 1 94 ? 6.156 -8.566 1.884 1.00 62.31 94 ASN A CA 1
ATOM 725 C C . ASN A 1 94 ? 5.774 -9.583 2.961 1.00 62.31 94 ASN A C 1
ATOM 727 O O . ASN A 1 94 ? 6.056 -9.351 4.125 1.00 62.31 94 ASN A O 1
ATOM 731 N N . ASN A 1 95 ? 5.148 -10.717 2.624 1.00 62.62 95 ASN A N 1
ATOM 732 C CA . ASN A 1 95 ? 4.885 -11.823 3.564 1.00 62.62 95 ASN A CA 1
ATOM 733 C C . ASN A 1 95 ? 4.317 -11.429 4.956 1.00 62.62 95 ASN A C 1
ATO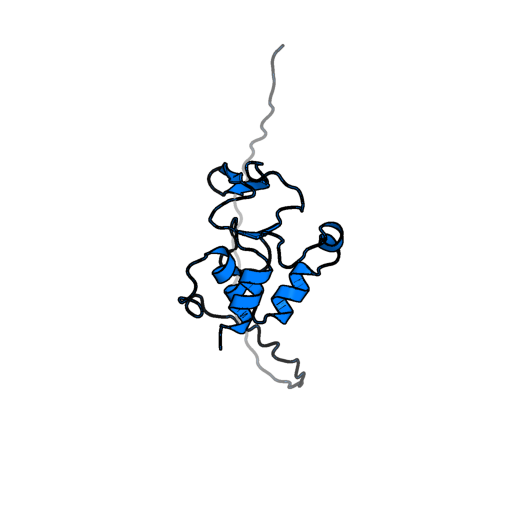M 735 O O . ASN A 1 95 ? 4.490 -12.179 5.914 1.00 62.62 95 ASN A O 1
ATOM 739 N N . GLY A 1 96 ? 3.615 -10.293 5.075 1.00 57.28 96 GLY A N 1
ATOM 740 C CA . GLY A 1 96 ? 3.116 -9.752 6.348 1.00 57.28 96 GLY A CA 1
ATOM 741 C C . GLY A 1 96 ? 4.070 -8.818 7.112 1.00 57.28 96 GLY A C 1
ATOM 742 O O . GLY A 1 96 ? 3.829 -8.558 8.282 1.00 57.28 96 GLY A O 1
ATOM 743 N N . LYS A 1 97 ? 5.146 -8.313 6.502 1.00 66.19 97 LYS A N 1
ATOM 744 C CA . LYS A 1 97 ? 5.987 -7.239 7.054 1.00 66.19 97 LYS A CA 1
ATOM 745 C C . LYS A 1 97 ? 5.497 -5.868 6.569 1.00 66.19 97 LYS A C 1
ATOM 747 O O . LYS A 1 97 ? 4.842 -5.763 5.532 1.00 66.19 97 LYS A O 1
ATOM 752 N N . ALA A 1 98 ? 5.842 -4.819 7.315 1.00 67.00 98 ALA A N 1
ATOM 753 C CA . ALA A 1 98 ? 5.602 -3.438 6.910 1.00 67.00 98 ALA A CA 1
ATOM 754 C C . ALA A 1 98 ? 6.512 -3.041 5.731 1.00 67.00 98 ALA A C 1
ATOM 756 O O . ALA A 1 98 ? 7.682 -3.417 5.673 1.00 67.00 98 ALA A O 1
ATOM 757 N N . GLY A 1 99 ? 5.963 -2.279 4.793 1.00 70.12 99 GLY A N 1
ATOM 758 C CA . GLY A 1 99 ? 6.597 -1.799 3.566 1.00 70.12 99 GLY A CA 1
ATOM 759 C C . GLY A 1 99 ? 6.240 -2.654 2.349 1.00 70.12 99 GLY A C 1
ATOM 760 O O . GLY A 1 99 ? 5.331 -3.485 2.393 1.00 70.12 99 GLY A O 1
ATOM 761 N N . GLY A 1 100 ? 7.012 -2.497 1.272 1.00 75.00 100 GLY A N 1
ATOM 762 C CA . GLY A 1 100 ? 6.983 -3.424 0.132 1.00 75.00 100 GLY A CA 1
ATOM 763 C C . GLY A 1 100 ? 5.755 -3.304 -0.774 1.00 75.00 100 GLY A C 1
ATOM 764 O O . GLY A 1 100 ? 5.468 -4.224 -1.546 1.00 75.00 100 GLY A O 1
ATOM 765 N N . TRP A 1 101 ? 5.028 -2.188 -0.687 1.00 84.06 101 TRP A N 1
ATOM 766 C CA . TRP A 1 101 ? 3.994 -1.852 -1.657 1.00 84.06 101 TRP A CA 1
ATOM 767 C C . TRP A 1 101 ? 4.501 -0.841 -2.673 1.00 84.06 101 TRP A C 1
ATOM 769 O O . TRP A 1 101 ? 5.275 0.062 -2.355 1.00 84.06 101 TRP A O 1
ATOM 779 N N . VAL A 1 102 ? 3.981 -0.970 -3.881 1.00 89.69 102 VAL A N 1
ATOM 780 C CA . VAL A 1 102 ? 4.044 0.050 -4.916 1.00 89.69 102 VAL A CA 1
ATOM 781 C C . VAL A 1 102 ? 2.872 0.984 -4.705 1.00 89.69 102 VAL A C 1
ATOM 783 O O . VAL A 1 102 ? 1.720 0.554 -4.709 1.00 89.69 102 VAL A O 1
ATOM 786 N N . ILE A 1 103 ? 3.171 2.263 -4.532 1.00 91.44 103 ILE A N 1
ATOM 787 C CA . ILE A 1 103 ? 2.163 3.317 -4.494 1.00 91.44 103 ILE A CA 1
ATOM 788 C C . ILE A 1 103 ? 2.041 3.854 -5.915 1.00 91.44 103 ILE A C 1
ATOM 790 O O . ILE A 1 103 ? 3.000 4.401 -6.465 1.00 91.44 103 ILE A O 1
ATOM 794 N N . VAL A 1 104 ? 0.871 3.677 -6.521 1.00 93.38 104 VAL A N 1
ATOM 795 C CA . VAL A 1 104 ? 0.586 4.198 -7.856 1.00 93.38 104 VAL A CA 1
ATOM 796 C C . VAL A 1 104 ? 0.389 5.704 -7.738 1.00 93.38 104 VAL A C 1
ATOM 798 O O . VAL A 1 104 ? -0.523 6.170 -7.056 1.00 93.38 104 VAL A O 1
ATOM 801 N N . LYS A 1 105 ? 1.259 6.480 -8.391 1.00 92.00 105 LYS A N 1
ATOM 802 C CA . LYS A 1 105 ? 1.176 7.943 -8.361 1.00 92.00 105 LYS A CA 1
ATOM 803 C C . LYS A 1 105 ? -0.112 8.416 -9.026 1.00 92.00 105 LYS A C 1
ATOM 805 O O . LYS A 1 105 ? -0.531 7.870 -10.050 1.00 92.00 105 LYS A O 1
ATOM 810 N N . LYS A 1 106 ? -0.703 9.480 -8.490 1.00 89.56 106 LYS A N 1
ATOM 811 C CA . LYS A 1 106 ? -1.858 10.136 -9.104 1.00 89.56 106 LYS A CA 1
ATOM 812 C C . LYS A 1 106 ? -1.550 10.534 -10.553 1.00 89.56 106 LYS A C 1
ATOM 814 O O . LYS A 1 106 ? -0.476 11.058 -10.834 1.00 89.56 106 LYS A O 1
ATOM 819 N N . GLY A 1 107 ? -2.487 10.261 -11.461 1.00 90.12 107 GLY A N 1
ATOM 820 C CA . GLY A 1 107 ? -2.339 10.539 -12.895 1.00 90.12 107 GLY A CA 1
ATOM 821 C C . GLY A 1 107 ? -1.507 9.515 -13.677 1.00 90.12 107 GLY A C 1
ATOM 822 O O . GLY A 1 107 ? -1.306 9.698 -14.874 1.00 90.12 107 GLY A O 1
ATOM 823 N N . THR A 1 108 ? -1.034 8.438 -13.041 1.00 93.62 108 THR A N 1
ATOM 824 C CA . THR A 1 108 ? -0.375 7.336 -13.759 1.00 93.62 108 THR A CA 1
ATOM 825 C C . THR A 1 108 ? -1.373 6.662 -14.701 1.00 93.62 108 THR A C 1
ATOM 827 O O . THR A 1 108 ? -2.475 6.311 -14.277 1.00 93.62 108 THR A O 1
ATOM 830 N N . GLN A 1 109 ? -0.983 6.463 -15.964 1.00 95.81 109 GLN A N 1
ATOM 831 C CA . GLN A 1 109 ? -1.816 5.760 -16.942 1.00 95.81 109 GLN A CA 1
ATOM 832 C C . GLN A 1 109 ? -2.074 4.309 -16.495 1.00 95.81 109 GLN A C 1
ATOM 834 O O . GLN A 1 109 ? -1.145 3.672 -15.992 1.00 95.81 109 GLN A O 1
ATOM 839 N N . PRO A 1 110 ? -3.294 3.764 -16.666 1.00 92.75 110 PRO A N 1
ATOM 840 C CA . PRO A 1 110 ? -3.650 2.425 -16.184 1.00 92.75 110 PRO A CA 1
ATOM 841 C C . PRO A 1 110 ? -2.706 1.302 -16.643 1.00 92.75 110 PRO A C 1
ATOM 843 O O . PRO A 1 110 ? -2.410 0.390 -15.874 1.00 92.75 110 PRO A O 1
ATOM 846 N N . ASP A 1 111 ? -2.206 1.379 -17.872 1.00 95.25 111 ASP A N 1
ATOM 847 C CA . ASP A 1 111 ? -1.328 0.404 -18.526 1.00 95.25 111 ASP A CA 1
ATOM 848 C C . ASP A 1 111 ? 0.174 0.685 -18.329 1.00 95.25 111 ASP A C 1
ATOM 850 O O . ASP A 1 111 ? 1.029 -0.105 -18.761 1.00 95.25 111 ASP A O 1
ATOM 854 N N . ALA A 1 112 ? 0.520 1.782 -17.648 1.00 96.38 112 ALA A N 1
ATOM 855 C CA . ALA A 1 112 ? 1.900 2.109 -17.334 1.00 96.38 112 ALA A CA 1
ATOM 856 C C . ALA A 1 112 ? 2.490 1.066 -16.382 1.00 96.38 112 ALA A C 1
ATOM 858 O O . ALA A 1 112 ? 1.870 0.656 -15.397 1.00 96.38 112 ALA A O 1
ATOM 859 N N . THR A 1 113 ? 3.721 0.648 -16.667 1.00 94.81 113 THR A N 1
ATOM 860 C CA . THR A 1 113 ? 4.488 -0.200 -15.756 1.00 94.81 113 THR A CA 1
ATOM 861 C C . THR A 1 113 ? 4.943 0.644 -14.568 1.00 94.81 113 THR A C 1
ATOM 863 O O . THR A 1 113 ? 5.679 1.614 -14.739 1.00 94.81 113 THR A O 1
ATOM 866 N N . VAL A 1 114 ? 4.506 0.278 -13.366 1.00 92.44 114 VAL A N 1
ATOM 867 C CA . VAL A 1 114 ? 4.844 0.976 -12.113 1.00 92.44 114 VAL A CA 1
ATOM 868 C C . VAL A 1 114 ? 5.914 0.249 -11.311 1.00 92.44 114 VAL A C 1
ATOM 870 O O . VAL A 1 114 ? 6.546 0.847 -10.442 1.00 92.44 114 VAL A O 1
ATOM 873 N N . SER A 1 115 ? 6.118 -1.040 -11.587 1.00 91.31 115 SER A N 1
ATOM 874 C CA . SER A 1 115 ? 7.200 -1.832 -11.018 1.00 91.31 115 SER A CA 1
ATOM 875 C C . SER A 1 115 ? 7.359 -3.165 -11.751 1.00 91.31 115 SER A C 1
ATOM 877 O O . SER A 1 115 ? 6.748 -3.379 -12.797 1.00 91.31 115 SER A O 1
ATOM 879 N N . THR A 1 116 ? 8.141 -4.065 -11.170 1.00 88.50 116 THR A N 1
ATOM 880 C CA . THR A 1 116 ? 8.385 -5.420 -11.653 1.00 88.50 116 THR A CA 1
ATOM 881 C C . THR A 1 116 ? 8.195 -6.387 -10.487 1.00 88.50 116 THR A C 1
ATOM 883 O O . THR A 1 116 ? 8.573 -6.065 -9.358 1.00 88.50 116 THR A O 1
ATOM 886 N N . ASP A 1 117 ? 7.568 -7.537 -10.721 1.00 84.19 117 ASP A N 1
ATOM 887 C CA . ASP A 1 117 ? 7.441 -8.577 -9.699 1.00 84.19 117 ASP A CA 1
ATOM 888 C C . ASP A 1 117 ? 8.702 -9.451 -9.595 1.00 84.19 117 ASP A C 1
ATOM 890 O O . ASP A 1 117 ? 9.708 -9.217 -10.267 1.00 84.19 117 ASP A O 1
ATOM 894 N N . ASN A 1 118 ? 8.670 -10.441 -8.698 1.00 80.81 118 ASN A N 1
ATOM 895 C CA . ASN A 1 118 ? 9.821 -11.306 -8.423 1.00 80.81 118 ASN A CA 1
ATOM 896 C C . ASN A 1 118 ? 10.254 -12.149 -9.622 1.00 80.81 118 ASN A C 1
ATOM 898 O O . ASN A 1 118 ? 11.413 -12.552 -9.679 1.00 80.81 118 ASN A O 1
ATOM 902 N N . ASP A 1 119 ? 9.338 -12.403 -10.553 1.00 84.75 119 ASP A N 1
ATOM 903 C CA . ASP A 1 119 ? 9.593 -13.198 -11.749 1.00 84.75 119 ASP A CA 1
ATOM 904 C C . ASP A 1 119 ? 10.094 -12.316 -12.904 1.00 84.75 119 ASP A C 1
ATOM 906 O O . ASP A 1 119 ? 10.292 -12.788 -14.022 1.00 84.75 119 ASP A O 1
ATOM 910 N N . GLY A 1 120 ? 10.307 -11.019 -12.655 1.00 84.69 120 GLY A N 1
ATOM 911 C CA . GLY A 1 120 ? 10.719 -10.064 -13.677 1.00 84.69 120 GLY A CA 1
ATOM 912 C C . GLY A 1 120 ? 9.560 -9.559 -14.539 1.00 84.69 120 GLY A C 1
ATOM 913 O O . GLY A 1 120 ? 9.802 -8.834 -15.507 1.00 84.69 120 GLY A O 1
ATOM 914 N N . SER A 1 121 ? 8.310 -9.894 -14.204 1.00 89.69 121 SER A N 1
ATOM 915 C CA . SER A 1 121 ? 7.146 -9.488 -14.991 1.00 89.69 121 SER A CA 1
ATOM 916 C C . SER A 1 121 ? 6.710 -8.060 -14.646 1.00 89.69 121 SER A C 1
ATOM 918 O O . SER A 1 121 ? 6.727 -7.660 -13.476 1.00 89.69 121 SER A O 1
ATOM 920 N N . PRO A 1 122 ? 6.312 -7.251 -15.645 1.00 9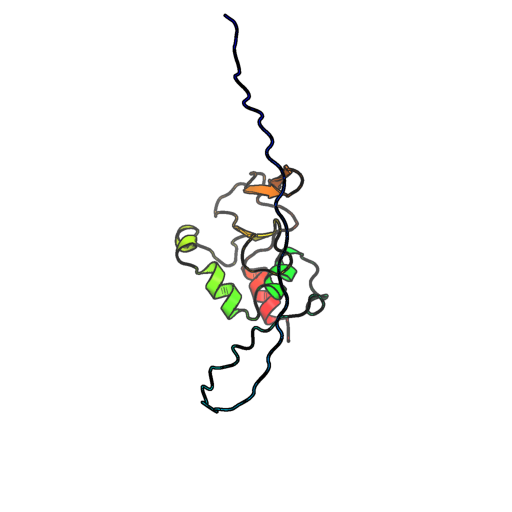1.00 122 PRO A N 1
ATOM 921 C CA . PRO A 1 122 ? 5.905 -5.874 -15.412 1.00 91.00 122 PRO A CA 1
ATOM 922 C C . PRO A 1 122 ? 4.595 -5.818 -14.625 1.00 91.00 122 PRO A C 1
ATOM 924 O O . PRO A 1 122 ? 3.592 -6.420 -15.003 1.00 91.00 122 PRO A O 1
ATOM 927 N N . VAL A 1 123 ? 4.582 -5.008 -13.574 1.00 91.31 123 VAL A N 1
ATOM 928 C CA . VAL A 1 123 ? 3.387 -4.709 -12.784 1.00 91.31 123 VAL A CA 1
ATOM 929 C C . VAL A 1 123 ? 2.794 -3.398 -13.264 1.00 91.31 123 VAL A C 1
ATOM 931 O O . VAL A 1 123 ? 3.468 -2.363 -13.273 1.00 91.31 123 VAL A O 1
ATOM 934 N N . LYS A 1 124 ? 1.531 -3.445 -13.689 1.00 94.50 124 LYS A N 1
ATOM 935 C CA . LYS A 1 124 ? 0.815 -2.302 -14.266 1.00 94.50 124 LYS A CA 1
ATOM 936 C C . LYS A 1 124 ? 0.102 -1.478 -13.202 1.00 94.50 124 LYS A C 1
ATOM 938 O O . LYS A 1 124 ? -0.234 -1.989 -12.138 1.00 94.50 124 LYS A O 1
ATOM 943 N N . ALA A 1 125 ? -0.156 -0.203 -13.473 1.00 93.88 125 ALA A N 1
ATOM 944 C CA . ALA A 1 125 ? -0.859 0.670 -12.532 1.00 93.88 125 ALA A CA 1
ATOM 945 C C . ALA A 1 125 ? -2.267 0.151 -12.178 1.00 93.88 125 ALA A C 1
ATOM 947 O O . ALA A 1 125 ? -2.718 0.312 -11.045 1.00 93.88 125 ALA A O 1
ATOM 948 N N . ASN A 1 126 ? -2.948 -0.511 -13.115 1.00 93.88 126 ASN A N 1
ATOM 949 C CA . ASN A 1 126 ? -4.262 -1.126 -12.920 1.00 93.88 126 ASN A CA 1
ATOM 950 C C . ASN A 1 126 ? -4.223 -2.611 -12.512 1.00 93.88 126 ASN A C 1
ATOM 952 O O . ASN A 1 126 ? -5.253 -3.278 -12.597 1.00 93.88 126 ASN A O 1
ATOM 956 N N . ASP A 1 127 ? -3.074 -3.130 -12.065 1.00 92.38 127 ASP A N 1
ATOM 957 C CA . ASP A 1 127 ? -2.911 -4.544 -11.707 1.00 92.38 127 ASP A CA 1
ATOM 958 C C . ASP A 1 127 ? -4.022 -5.024 -10.755 1.00 92.38 127 ASP A C 1
ATOM 960 O O . ASP A 1 127 ? -4.392 -4.335 -9.791 1.00 92.38 127 ASP A O 1
ATOM 964 N N . SER A 1 128 ? -4.577 -6.204 -11.039 1.00 89.31 128 SER A N 1
ATOM 965 C CA . SER A 1 128 ? -5.731 -6.776 -10.333 1.00 89.31 128 SER A CA 1
ATOM 966 C C . SER A 1 128 ? -5.429 -7.126 -8.876 1.00 89.31 128 SER A C 1
ATOM 968 O O . SER A 1 128 ? -6.343 -7.183 -8.054 1.00 89.31 128 SER A O 1
ATOM 970 N N . ARG A 1 129 ? -4.150 -7.302 -8.525 1.00 88.38 129 ARG A N 1
ATOM 971 C CA . ARG A 1 129 ? -3.697 -7.497 -7.142 1.00 88.38 129 ARG A CA 1
ATOM 972 C C . ARG A 1 129 ? -3.808 -6.218 -6.317 1.00 88.38 129 ARG A C 1
ATOM 974 O O . ARG A 1 129 ? -3.782 -6.299 -5.089 1.00 88.38 129 ARG A O 1
ATOM 981 N N . GLY A 1 130 ? -3.870 -5.052 -6.960 1.00 91.44 130 GLY A N 1
ATOM 982 C CA . GLY A 1 130 ? -3.946 -3.756 -6.294 1.00 91.44 130 GLY A CA 1
ATOM 983 C C . GLY A 1 130 ? -5.264 -3.523 -5.556 1.00 91.44 130 GLY A C 1
ATOM 984 O O . GLY A 1 130 ? -6.281 -4.1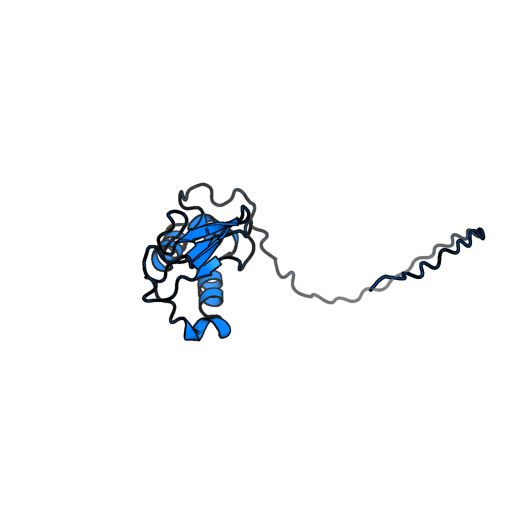48 -5.852 1.00 91.44 130 GLY A O 1
ATOM 985 N N . ALA A 1 131 ? -5.230 -2.601 -4.600 1.00 93.94 131 ALA A N 1
ATOM 986 C CA . ALA A 1 131 ? -6.392 -2.092 -3.878 1.00 93.94 131 ALA A CA 1
ATOM 987 C C . ALA A 1 131 ? -6.216 -0.592 -3.619 1.00 93.94 131 ALA A C 1
ATOM 989 O O . ALA A 1 131 ? -5.086 -0.098 -3.568 1.00 93.94 131 ALA A O 1
ATOM 990 N N . THR A 1 132 ? -7.305 0.148 -3.467 1.00 95.19 132 THR A N 1
ATOM 991 C CA . THR A 1 132 ? -7.244 1.550 -3.049 1.00 95.19 132 THR A CA 1
ATOM 992 C C . THR A 1 132 ? -6.995 1.661 -1.546 1.00 95.19 132 THR A C 1
ATOM 994 O O . THR A 1 132 ? -7.293 0.752 -0.765 1.00 95.19 132 THR A O 1
ATOM 997 N N . VAL A 1 133 ? -6.445 2.794 -1.110 1.00 94.69 133 VAL A N 1
ATOM 998 C CA . VAL A 1 133 ? -6.322 3.114 0.321 1.00 94.69 133 VAL A CA 1
ATOM 999 C C . VAL A 1 133 ? -7.687 3.055 1.007 1.00 94.69 133 VAL A C 1
ATOM 1001 O O . VAL A 1 133 ? -7.777 2.514 2.108 1.00 94.69 133 VAL A O 1
ATOM 1004 N N . GLY A 1 134 ? -8.746 3.539 0.356 1.00 95.38 134 GLY A N 1
ATOM 1005 C CA . GLY A 1 134 ? -10.115 3.491 0.863 1.00 95.38 134 GLY A CA 1
ATOM 1006 C C . GLY A 1 134 ? -10.605 2.061 1.097 1.00 95.38 134 GLY A C 1
ATOM 1007 O O . GLY A 1 134 ? -11.101 1.765 2.183 1.00 95.38 134 GLY A O 1
ATOM 1008 N N . GLU A 1 135 ? -10.389 1.150 0.141 1.00 94.44 135 GLU A N 1
ATOM 1009 C CA . GLU A 1 135 ? -10.725 -0.277 0.284 1.00 94.44 135 GLU A CA 1
ATOM 1010 C C . GLU A 1 135 ? -9.984 -0.919 1.464 1.00 94.44 135 GLU A C 1
ATOM 1012 O O . GLU A 1 135 ? -10.575 -1.657 2.253 1.00 94.44 135 GLU A O 1
ATOM 1017 N N . ILE A 1 136 ? -8.697 -0.602 1.634 1.00 93.12 136 ILE A N 1
ATOM 1018 C CA . ILE A 1 136 ? -7.898 -1.111 2.756 1.00 93.12 136 ILE A CA 1
ATOM 1019 C C . ILE A 1 136 ? -8.425 -0.561 4.088 1.00 93.12 136 ILE A C 1
ATOM 1021 O O . ILE A 1 136 ? -8.604 -1.318 5.042 1.00 93.12 136 ILE A O 1
ATOM 1025 N N . ARG A 1 137 ? -8.699 0.747 4.172 1.00 94.50 137 ARG A N 1
ATOM 1026 C CA . ARG A 1 137 ? -9.255 1.383 5.378 1.00 94.50 137 ARG A CA 1
ATOM 1027 C C . ARG A 1 137 ? -10.615 0.805 5.740 1.00 94.50 137 ARG A C 1
ATOM 1029 O O . ARG A 1 137 ? -10.882 0.605 6.922 1.00 94.50 137 ARG A O 1
ATOM 1036 N N . GLN A 1 138 ? -11.456 0.548 4.744 1.00 92.94 138 GLN A N 1
ATOM 1037 C CA . GL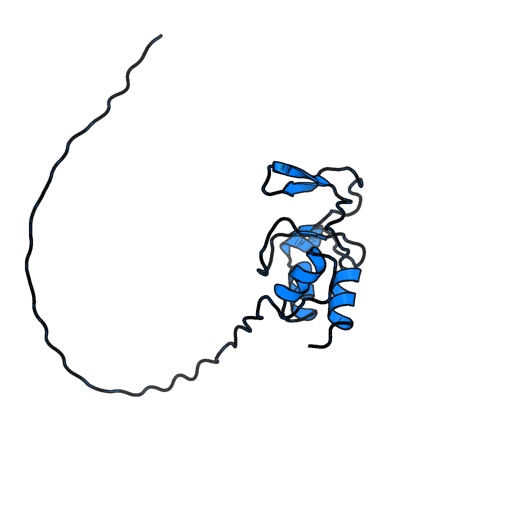N A 1 138 ? -12.763 -0.057 4.947 1.00 92.94 138 GLN A CA 1
ATOM 1038 C C . GLN A 1 138 ? -12.621 -1.482 5.487 1.00 92.94 138 GLN A C 1
ATOM 1040 O O . GLN A 1 138 ? -13.220 -1.798 6.509 1.00 92.94 138 GLN A O 1
ATOM 1045 N N . ALA A 1 139 ? -11.711 -2.281 4.923 1.00 91.06 139 ALA A N 1
ATOM 1046 C CA . ALA A 1 139 ? -11.420 -3.614 5.441 1.00 91.06 139 ALA A CA 1
ATOM 1047 C C . ALA A 1 139 ? -10.963 -3.597 6.911 1.00 91.06 139 ALA A C 1
ATOM 1049 O O . ALA A 1 139 ? -11.376 -4.455 7.679 1.00 91.06 139 ALA A O 1
ATOM 1050 N N . PHE A 1 140 ? -10.175 -2.607 7.344 1.00 89.81 140 PHE A N 1
ATOM 1051 C CA . PHE A 1 140 ? -9.832 -2.451 8.765 1.00 89.81 140 PHE A CA 1
ATOM 1052 C C . PHE A 1 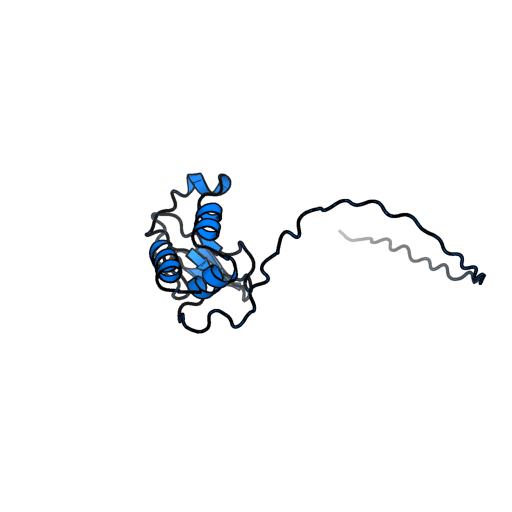140 ? -11.031 -2.123 9.668 1.00 89.81 140 PHE A C 1
ATOM 1054 O O . PHE A 1 140 ? -10.984 -2.451 10.850 1.00 89.81 140 PHE A O 1
ATOM 1061 N N . LYS A 1 141 ? -12.055 -1.428 9.157 1.00 89.94 141 LYS A N 1
ATOM 1062 C CA . LYS A 1 141 ? -13.263 -1.072 9.923 1.00 89.94 141 LYS A CA 1
ATOM 1063 C C . LYS A 1 141 ? -14.234 -2.241 10.019 1.00 89.94 141 LYS A C 1
ATOM 1065 O O . LYS A 1 141 ? -14.817 -2.461 11.076 1.00 89.94 141 LYS A O 1
ATOM 1070 N N . ASP A 1 142 ? -14.397 -2.961 8.916 1.00 86.25 142 ASP A N 1
ATOM 1071 C CA . ASP A 1 142 ? -15.306 -4.104 8.828 1.00 86.25 142 ASP A 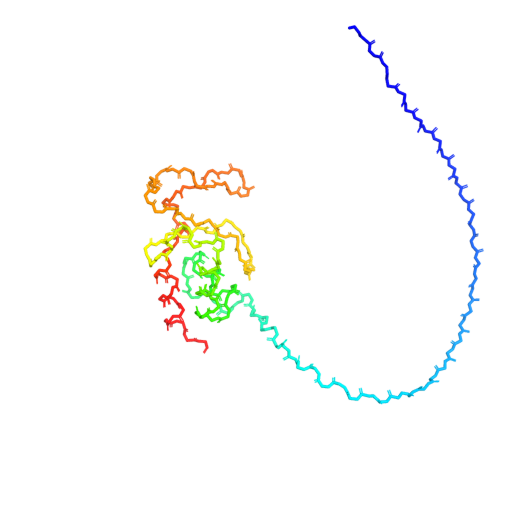CA 1
ATOM 1072 C C . ASP A 1 142 ? -14.747 -5.315 9.576 1.00 86.25 142 ASP A C 1
ATOM 1074 O O . ASP A 1 142 ? -15.495 -6.145 10.092 1.00 86.25 142 ASP A O 1
ATOM 1078 N N . TYR A 1 143 ? -13.422 -5.388 9.687 1.00 72.94 143 TYR A N 1
ATOM 1079 C CA . TYR A 1 143 ? -12.736 -6.434 10.415 1.00 72.94 143 TYR A CA 1
ATOM 1080 C C . TYR A 1 143 ? -12.789 -6.185 11.930 1.00 72.94 143 TYR A C 1
ATOM 1082 O O . TYR A 1 143 ? -12.024 -5.395 12.491 1.00 72.94 143 TYR A O 1
ATOM 1090 N N . LYS A 1 144 ? -13.692 -6.895 12.612 1.00 61.97 144 LYS A N 1
ATOM 1091 C CA . LYS A 1 144 ? -13.671 -7.022 14.073 1.00 61.97 144 LYS A CA 1
ATOM 1092 C C . LYS A 1 144 ? -12.612 -8.057 14.457 1.00 61.97 144 LYS A C 1
ATOM 1094 O O . LYS A 1 144 ? -12.724 -9.216 14.077 1.00 61.97 144 LYS A O 1
ATOM 1099 N N . LYS A 1 145 ? -11.581 -7.608 15.171 1.00 57.12 145 LYS A N 1
ATOM 1100 C CA . LYS A 1 145 ? -10.567 -8.475 15.784 1.00 57.12 145 LYS A CA 1
ATOM 1101 C C . LYS A 1 145 ? -11.128 -9.324 16.913 1.00 57.12 145 LYS A C 1
ATOM 1103 O O . LYS A 1 145 ? -12.001 -8.801 17.640 1.00 57.12 145 LYS A O 1
#